Protein AF-A0A376MPX0-F1 (afdb_monomer)

Nearest PDB structures (foldseek):
  3rfz-assembly3_E-2  TM=9.752E-01  e=3.746E-15  Escherichia coli
  3rfz-assembly3_B  TM=9.804E-01  e=1.238E-14  Escherichia coli
  9bog-assembly1_D  TM=9.626E-01  e=8.338E-13  Escherichia coli
  6e14-assembly1_D  TM=9.224E-01  e=2.017E-12  Escherichia coli
  3ohn-assembly1_B  TM=8.756E-01  e=3.965E-12  Escherichia coli

Secondary structure (DSSP, 8-state):
-EEEEEEEETTTTEEEEEEEEEE--TT---HHHHT---SS------TT--------SS----TTS-EEEEEEEEEEEEETTTEEEEEEEEEEEETT-S-EEEEEEEEEEEEETTEEEEEEEEEEE-TTSSS-EEEEEEEEE---TTT---

Foldseek 3Di:
DKDWDWDDDVVQQKGWGIWIKDFDDPPDDDPVLVVPPDQDDDDDDDVPDDDPDPDDPDDPPHSNWAWGMKTWTWMWGDDPDFKIKIKIWMWIHTPPDPFIWIKIKIWMWGHDPQKIKIWIKIWTDDRPDPDIDIDTDIDIDHDCPVVPPD

Mean predicted aligned error: 12.28 Å

Solvent-accessible surface area (backbone atoms only — not comparable to full-atom values): 8836 Å² total; per-residue (Å²): 93,77,48,77,46,67,48,80,38,74,92,74,33,34,34,34,70,35,42,33,43,35,44,44,59,95,88,59,75,56,74,75,63,73,69,55,92,64,88,77,79,96,75,82,91,54,102,84,61,94,72,88,74,81,72,80,90,78,78,90,83,59,85,80,48,42,66,27,36,38,43,36,41,35,38,36,35,44,50,83,93,42,30,38,39,39,41,37,36,37,42,36,38,33,39,95,51,92,47,42,36,38,39,39,37,40,34,41,38,36,48,55,90,76,36,37,38,36,41,38,38,40,37,43,30,48,55,90,50,92,67,70,52,71,49,79,48,78,46,78,48,76,72,62,82,86,74,67,84,123

Structure (mmCIF, N/CA/C/O backbone):
data_AF-A0A376MPX0-F1
#
_entry.id   AF-A0A376MPX0-F1
#
loop_
_atom_site.group_PDB
_atom_site.id
_atom_site.type_symbol
_atom_site.label_atom_id
_atom_site.label_alt_id
_atom_site.label_comp_id
_atom_site.label_asym_id
_atom_site.label_entity_id
_atom_site.label_seq_id
_atom_site.pdbx_PDB_ins_code
_atom_site.Cartn_x
_atom_site.Cartn_y
_atom_site.Cartn_z
_atom_site.occupancy
_atom_site.B_iso_or_equiv
_atom_site.auth_seq_id
_atom_site.auth_comp_id
_atom_site.auth_asym_id
_atom_site.auth_atom_id
_atom_site.pdbx_PDB_model_num
ATOM 1 N N . MET A 1 1 ? -20.841 -1.543 5.950 1.00 80.44 1 MET A N 1
ATOM 2 C CA . MET A 1 1 ? -20.882 -1.004 4.570 1.00 80.44 1 MET A CA 1
ATOM 3 C C . MET A 1 1 ? -19.544 -1.220 3.877 1.00 80.44 1 MET A C 1
ATOM 5 O O . MET A 1 1 ? -18.509 -1.075 4.519 1.00 80.44 1 MET A O 1
ATOM 9 N N . ARG A 1 2 ? -19.542 -1.590 2.593 1.00 85.44 2 ARG A N 1
ATOM 10 C CA . ARG A 1 2 ? -18.324 -1.783 1.791 1.00 85.44 2 ARG A CA 1
ATOM 11 C C . ARG A 1 2 ? -18.517 -1.136 0.424 1.00 85.44 2 ARG A C 1
ATOM 13 O O . ARG A 1 2 ? -19.474 -1.461 -0.263 1.00 85.44 2 ARG A O 1
ATOM 20 N N . PHE A 1 3 ? -17.573 -0.293 0.043 1.00 84.88 3 PHE A N 1
ATOM 21 C CA . PHE A 1 3 ? -17.462 0.318 -1.272 1.00 84.88 3 PHE A CA 1
ATOM 22 C C . PHE A 1 3 ? -16.221 -0.237 -1.958 1.00 84.88 3 PHE A C 1
ATOM 24 O O . PHE A 1 3 ? -15.188 -0.429 -1.312 1.00 84.88 3 PHE A O 1
ATOM 31 N N . LEU A 1 4 ? -16.344 -0.530 -3.246 1.00 87.25 4 LEU A N 1
ATOM 32 C CA . LEU A 1 4 ? -15.256 -0.975 -4.105 1.00 87.25 4 LEU A CA 1
ATOM 33 C C . LEU A 1 4 ? -15.370 -0.216 -5.418 1.00 87.25 4 LEU A C 1
ATOM 35 O O . LEU A 1 4 ? -16.450 -0.153 -5.999 1.00 87.25 4 LEU A O 1
ATOM 39 N N . TYR A 1 5 ? -14.257 0.335 -5.872 1.00 83.88 5 TYR A N 1
ATOM 40 C CA . TYR A 1 5 ? -14.147 1.008 -7.152 1.00 83.88 5 TYR A CA 1
ATOM 41 C C . TYR A 1 5 ? -12.914 0.495 -7.888 1.00 83.88 5 TYR A C 1
ATOM 43 O O . TYR A 1 5 ? -11.850 0.343 -7.288 1.00 83.88 5 TYR A O 1
ATOM 51 N N . ASN A 1 6 ? -13.068 0.228 -9.179 1.00 84.75 6 ASN A N 1
ATOM 52 C CA . ASN A 1 6 ? -11.997 -0.147 -10.090 1.00 84.75 6 ASN A CA 1
ATOM 53 C C . ASN A 1 6 ? -12.225 0.623 -11.393 1.00 84.75 6 ASN A C 1
ATOM 55 O O . ASN A 1 6 ? -13.354 0.687 -11.888 1.00 84.75 6 ASN A O 1
ATOM 59 N N . LYS A 1 7 ? -11.166 1.237 -11.917 1.00 84.38 7 LYS A N 1
ATOM 60 C CA . LYS A 1 7 ? -11.195 1.962 -13.182 1.00 84.38 7 LYS A CA 1
ATOM 61 C C . LYS A 1 7 ? -9.847 1.864 -13.879 1.00 84.38 7 LYS A C 1
ATOM 63 O O . LYS A 1 7 ? -8.835 2.324 -13.357 1.00 84.38 7 LYS A O 1
ATOM 68 N N . SER A 1 8 ? -9.869 1.379 -15.111 1.00 79.56 8 SER A N 1
ATOM 69 C CA . SER A 1 8 ? -8.768 1.535 -16.053 1.00 79.56 8 SER A CA 1
ATOM 70 C C . SER A 1 8 ? -8.945 2.821 -16.872 1.00 79.56 8 SER A C 1
ATOM 72 O O . SER A 1 8 ? -10.032 3.123 -17.372 1.00 79.56 8 SER A O 1
ATOM 74 N N . LEU A 1 9 ? -7.874 3.603 -16.978 1.00 80.38 9 LEU A N 1
ATOM 75 C CA . LEU A 1 9 ? -7.743 4.808 -17.798 1.00 80.38 9 LEU A CA 1
ATOM 76 C C . LEU A 1 9 ? -6.573 4.576 -18.756 1.00 80.38 9 LEU A C 1
ATOM 78 O O . LEU A 1 9 ? -5.440 4.991 -18.519 1.00 80.38 9 LEU A O 1
ATOM 82 N N . ASN A 1 10 ? -6.858 3.853 -19.836 1.00 74.81 10 ASN A N 1
ATOM 83 C CA . ASN A 1 10 ? -5.828 3.399 -20.768 1.00 74.81 10 ASN A CA 1
ATOM 84 C C . ASN A 1 10 ? -5.149 4.563 -21.509 1.00 74.81 10 ASN A C 1
ATOM 86 O O . ASN A 1 10 ? -3.964 4.475 -21.802 1.00 74.81 10 ASN A O 1
ATOM 90 N N . GLU A 1 11 ? -5.868 5.661 -21.764 1.00 76.69 11 GLU A N 1
ATOM 91 C CA . GLU A 1 11 ? -5.336 6.834 -22.478 1.00 76.69 11 GLU A CA 1
ATOM 92 C C . GLU A 1 11 ? -4.207 7.538 -21.716 1.00 76.69 11 GLU A C 1
ATOM 94 O O . GLU A 1 11 ? -3.227 7.965 -22.319 1.00 76.69 11 GLU A O 1
ATOM 99 N N . SER A 1 12 ? -4.311 7.624 -20.387 1.00 80.56 12 SER A N 1
ATOM 100 C CA . SER A 1 12 ? -3.266 8.193 -19.532 1.00 80.56 12 SER A CA 1
ATOM 101 C C . SER A 1 12 ? -2.272 7.146 -19.027 1.00 80.56 12 SER A C 1
ATOM 103 O O . SER A 1 12 ? -1.351 7.502 -18.297 1.00 80.56 12 SER A O 1
ATOM 105 N N . GLY A 1 13 ? -2.461 5.860 -19.351 1.00 81.94 13 GLY A N 1
ATOM 106 C CA . GLY A 1 13 ? -1.684 4.745 -18.797 1.00 81.94 13 GLY A CA 1
ATOM 107 C C . GLY A 1 13 ? -1.961 4.462 -17.313 1.00 81.94 13 GLY A C 1
ATOM 108 O O . GLY A 1 13 ? -1.215 3.717 -16.679 1.00 81.94 13 GLY A O 1
ATOM 109 N N . THR A 1 14 ? -3.007 5.054 -16.728 1.00 88.06 14 THR A N 1
ATOM 110 C CA . THR A 1 14 ? -3.350 4.886 -15.309 1.00 88.06 14 THR A CA 1
ATOM 111 C C . THR A 1 14 ? -4.309 3.714 -15.128 1.00 88.06 14 THR A C 1
ATOM 113 O O . THR A 1 14 ? -5.377 3.659 -15.730 1.00 88.06 14 THR A O 1
ATOM 116 N N . ASN A 1 15 ? -3.994 2.794 -14.229 1.00 87.25 15 ASN A N 1
ATOM 117 C CA . ASN A 1 15 ? -4.867 1.702 -13.830 1.00 87.25 15 ASN A CA 1
ATOM 118 C C . ASN A 1 15 ? -5.136 1.763 -12.324 1.00 87.25 15 ASN A C 1
ATOM 120 O O . ASN A 1 15 ? -4.273 1.461 -11.499 1.00 87.25 15 ASN A O 1
ATOM 124 N N . ILE A 1 16 ? -6.355 2.150 -11.962 1.00 85.62 16 ILE A N 1
ATOM 125 C CA . ILE A 1 16 ? -6.839 2.142 -10.585 1.00 85.62 16 ILE A CA 1
ATOM 126 C C . ILE A 1 16 ? -7.500 0.783 -10.352 1.00 85.62 16 ILE A C 1
ATOM 128 O O . ILE A 1 16 ? -8.693 0.600 -10.595 1.00 85.62 16 ILE A O 1
ATOM 132 N N . GLN A 1 17 ? -6.712 -0.180 -9.880 1.00 81.06 17 GLN A N 1
ATOM 133 C CA . GLN A 1 17 ? -7.162 -1.562 -9.702 1.00 81.06 17 GLN A CA 1
ATOM 134 C C . GLN A 1 17 ? -8.196 -1.692 -8.583 1.00 81.06 17 GLN A C 1
ATOM 136 O O . GLN A 1 17 ? -9.151 -2.461 -8.697 1.00 81.06 17 GLN A O 1
ATOM 141 N N . LEU A 1 18 ? -8.005 -0.972 -7.476 1.00 83.06 18 LEU A N 1
ATOM 142 C CA . LEU A 1 18 ? -8.918 -1.063 -6.346 1.00 83.06 18 LEU A CA 1
ATOM 143 C C . LEU A 1 18 ? -8.823 0.164 -5.449 1.00 83.06 18 LEU A C 1
ATOM 145 O O . LEU A 1 18 ? -7.777 0.458 -4.879 1.00 83.06 18 LEU A O 1
ATOM 149 N N . VAL A 1 19 ? -9.958 0.822 -5.248 1.00 87.25 19 VAL A N 1
ATOM 150 C CA . VAL A 1 19 ? -10.198 1.698 -4.104 1.00 87.25 19 VAL A CA 1
ATOM 151 C C . VAL A 1 19 ? -11.315 1.064 -3.294 1.00 87.25 19 VAL A C 1
ATOM 153 O O . VAL A 1 19 ? -12.452 0.947 -3.747 1.00 87.25 19 VAL A O 1
ATOM 156 N N . GLY A 1 20 ? -10.973 0.582 -2.107 1.00 87.12 20 GLY A N 1
ATOM 157 C CA . GLY A 1 20 ? -11.882 -0.115 -1.218 1.00 87.12 20 GLY A CA 1
ATOM 158 C C . GLY A 1 20 ? -12.042 0.634 0.089 1.00 87.12 20 GLY A C 1
ATOM 159 O O . GLY A 1 20 ? -11.063 0.845 0.797 1.00 87.12 20 GLY A O 1
ATOM 160 N N . TYR A 1 21 ? -13.274 0.969 0.453 1.00 88.88 21 TYR A N 1
ATOM 161 C CA . TYR A 1 21 ? -13.583 1.502 1.776 1.00 88.88 21 TYR A CA 1
ATOM 162 C C . TYR A 1 21 ? -14.597 0.602 2.468 1.00 88.88 21 TYR A C 1
ATOM 164 O O . TYR A 1 21 ? -15.707 0.393 1.980 1.00 88.88 21 TYR A O 1
ATOM 172 N N . ARG A 1 22 ? -14.224 0.037 3.611 1.00 87.50 22 ARG A N 1
ATOM 173 C CA . ARG A 1 22 ? -15.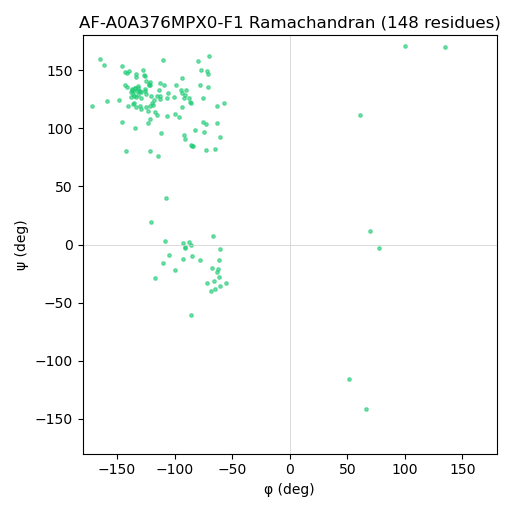123 -0.732 4.469 1.00 87.50 22 ARG A CA 1
ATOM 174 C C . ARG A 1 22 ? -15.306 0.014 5.775 1.00 87.50 22 ARG A C 1
ATOM 176 O O . ARG A 1 22 ? -14.325 0.394 6.399 1.00 87.50 22 ARG A O 1
ATOM 183 N N . TYR A 1 23 ? -16.549 0.137 6.206 1.00 86.75 23 TYR A N 1
ATOM 184 C CA . TYR A 1 23 ? -16.917 0.653 7.514 1.00 86.75 23 TYR A CA 1
ATOM 185 C C . TYR A 1 23 ? -17.810 -0.356 8.232 1.00 86.75 23 TYR A C 1
ATOM 187 O O . TYR A 1 23 ? -18.781 -0.855 7.649 1.00 86.75 23 TYR A O 1
ATOM 195 N N . SER A 1 24 ? -17.491 -0.634 9.487 1.00 82.56 24 SER A N 1
ATOM 196 C CA . SER A 1 24 ? -18.203 -1.550 10.370 1.00 82.56 24 SER A CA 1
ATOM 197 C C . SER A 1 24 ? -18.583 -0.816 11.656 1.00 82.56 24 SER A C 1
ATOM 199 O O . SER A 1 24 ? -17.780 -0.084 12.239 1.00 82.56 24 SER A O 1
ATOM 201 N N . THR A 1 25 ? -19.831 -0.989 12.089 1.00 81.62 25 THR A N 1
ATOM 202 C CA . THR A 1 25 ? -20.328 -0.427 13.350 1.00 81.62 25 THR A CA 1
ATOM 203 C C . THR A 1 25 ? -19.693 -1.140 14.544 1.00 81.62 25 THR A C 1
ATOM 205 O O . THR A 1 25 ? -19.163 -2.241 14.409 1.00 81.62 25 THR A O 1
ATOM 208 N N . SER A 1 26 ? -19.754 -0.528 15.727 1.00 71.62 26 SER A N 1
ATOM 209 C CA . SER A 1 26 ? -19.169 -1.083 16.957 1.00 71.62 26 SER A CA 1
ATOM 210 C C . SER A 1 26 ? -19.786 -2.415 17.401 1.00 71.62 26 SER A C 1
ATOM 212 O O . SER A 1 26 ? -19.133 -3.160 18.118 1.00 71.62 26 SER A O 1
ATOM 214 N N . GLY A 1 27 ? -21.002 -2.747 16.958 1.00 67.38 27 GLY A N 1
ATOM 215 C CA . GLY A 1 27 ? -21.652 -4.038 17.225 1.00 67.38 27 GLY A CA 1
ATOM 216 C C . GLY A 1 27 ? -21.426 -5.108 16.151 1.00 67.38 27 GLY A C 1
ATOM 217 O O . GLY A 1 27 ? -21.994 -6.191 16.248 1.00 67.38 27 GLY A O 1
ATOM 218 N N . TYR A 1 28 ? -20.654 -4.814 15.100 1.00 66.44 28 TYR A N 1
ATOM 219 C CA . TYR A 1 28 ? -20.384 -5.766 14.025 1.00 66.44 28 TYR A CA 1
ATOM 220 C C . TYR A 1 28 ? -19.182 -6.649 14.383 1.00 66.44 28 TYR A C 1
ATOM 222 O O . TYR A 1 28 ? -18.074 -6.143 14.583 1.00 66.44 28 TYR A O 1
ATOM 230 N N . PHE A 1 29 ? -19.403 -7.963 14.396 1.00 64.44 29 PHE A N 1
ATOM 231 C CA . PHE A 1 29 ? -18.390 -8.994 14.621 1.00 64.44 29 PHE A CA 1
ATOM 232 C C . PHE A 1 29 ? -18.407 -9.984 13.458 1.00 64.44 29 PHE A C 1
ATOM 234 O O . PHE A 1 29 ? -19.470 -10.320 12.933 1.00 64.44 29 PHE A O 1
ATOM 241 N N . ASN A 1 30 ? -17.236 -10.447 13.027 1.00 62.09 30 ASN A N 1
ATOM 242 C CA . ASN A 1 30 ? -17.176 -11.574 12.102 1.00 62.09 30 ASN A CA 1
ATOM 243 C C . ASN A 1 30 ? -17.368 -12.885 12.875 1.00 62.09 30 ASN A C 1
ATOM 245 O O . ASN A 1 30 ? -17.070 -12.959 14.062 1.00 62.09 30 ASN A O 1
ATOM 249 N N . PHE A 1 31 ? -17.780 -13.952 12.188 1.00 58.59 31 PHE A N 1
ATOM 250 C CA . PHE A 1 31 ? -17.940 -15.280 12.801 1.00 58.59 31 PHE A CA 1
ATOM 251 C C . PHE A 1 31 ? -16.658 -15.787 13.498 1.00 58.59 31 PHE A C 1
ATOM 253 O O . PHE A 1 31 ? -16.708 -16.434 14.546 1.00 58.59 31 PHE A O 1
ATOM 260 N N . ALA A 1 32 ? -15.491 -15.428 12.950 1.00 58.00 32 ALA A N 1
ATOM 261 C CA . ALA A 1 32 ? -14.202 -15.711 13.576 1.00 58.00 32 ALA A CA 1
ATOM 262 C C . ALA A 1 32 ? -14.072 -15.057 14.964 1.00 58.00 32 ALA A C 1
ATOM 264 O O . ALA A 1 32 ? -13.526 -15.680 15.864 1.00 58.00 32 ALA A O 1
ATOM 265 N N . ASP A 1 33 ? -14.635 -13.862 15.169 1.00 56.25 33 ASP A N 1
ATOM 266 C CA . ASP A 1 33 ? -14.601 -13.151 16.452 1.00 56.25 33 ASP A CA 1
ATOM 267 C C . ASP A 1 33 ? -15.513 -13.836 17.493 1.00 56.25 33 ASP A C 1
ATOM 269 O O . ASP A 1 33 ? -15.174 -13.899 18.671 1.00 56.25 33 ASP A O 1
ATOM 273 N N . THR A 1 34 ? -16.635 -14.432 17.066 1.00 52.84 34 THR A N 1
ATOM 274 C CA . THR A 1 34 ? -17.564 -15.170 17.949 1.00 52.84 34 THR A CA 1
ATOM 275 C C . THR A 1 34 ? -17.095 -16.575 18.331 1.00 52.84 34 THR A C 1
ATOM 277 O O . THR A 1 34 ? -17.657 -17.170 19.244 1.00 52.84 34 THR A O 1
ATOM 280 N N . THR A 1 35 ? -16.073 -17.115 17.658 1.00 50.34 35 THR A N 1
ATOM 281 C CA . THR A 1 35 ? -15.518 -18.447 17.979 1.00 50.34 35 THR A CA 1
ATOM 282 C C . THR A 1 35 ? -14.471 -18.377 19.102 1.00 50.34 35 THR A C 1
ATOM 284 O O . THR A 1 35 ? -14.064 -19.398 19.652 1.00 50.34 35 THR A O 1
ATOM 287 N N . TYR A 1 36 ? -14.041 -17.173 19.490 1.00 50.09 36 TYR A N 1
ATOM 288 C CA . TYR A 1 36 ? -13.129 -16.991 20.612 1.00 50.09 36 TYR A CA 1
ATOM 289 C C . TYR A 1 36 ? -13.901 -16.995 21.938 1.00 50.09 36 TYR A C 1
ATOM 291 O O . TYR A 1 36 ? -14.431 -15.980 22.382 1.00 50.09 36 TYR A O 1
ATOM 299 N N . SER A 1 37 ? -13.904 -18.138 22.621 1.00 44.09 37 SER A N 1
ATOM 300 C CA . SER A 1 37 ? -14.581 -18.352 23.912 1.00 44.09 37 SER A CA 1
ATOM 301 C C . SER A 1 37 ? -14.004 -17.567 25.106 1.00 44.09 37 SER A C 1
ATOM 303 O O . SER A 1 37 ? -14.396 -17.817 26.243 1.00 44.09 37 SER A O 1
ATOM 305 N N . ARG A 1 38 ? -13.053 -16.644 24.905 1.00 47.53 38 ARG A N 1
ATOM 306 C CA . ARG A 1 38 ? -12.433 -15.860 25.986 1.00 47.53 38 ARG A CA 1
ATOM 307 C C . ARG A 1 38 ? -12.355 -14.381 25.608 1.00 47.53 38 ARG A C 1
ATOM 309 O O . ARG A 1 38 ? -11.443 -13.945 24.910 1.00 47.53 38 ARG A O 1
ATOM 316 N N . MET A 1 39 ? -13.298 -13.600 26.136 1.00 45.78 39 MET A N 1
ATOM 317 C CA . MET A 1 39 ? -13.187 -12.146 26.275 1.00 45.78 39 MET A CA 1
ATOM 318 C C . MET A 1 39 ? -12.052 -11.835 27.263 1.00 45.78 39 MET A C 1
ATOM 320 O O . MET A 1 39 ? -12.319 -11.618 28.432 1.00 45.78 39 MET A O 1
ATOM 324 N N . ASN A 1 40 ? -10.796 -11.830 26.808 1.00 44.47 40 ASN A N 1
ATOM 325 C CA . ASN A 1 40 ? -9.623 -11.379 27.571 1.00 44.47 40 ASN A CA 1
ATOM 326 C C . ASN A 1 40 ? -9.335 -12.178 28.873 1.00 44.47 40 ASN A C 1
ATOM 328 O O . ASN A 1 40 ? -10.053 -12.084 29.863 1.00 44.47 40 ASN A O 1
ATOM 332 N N . GLY A 1 41 ? -8.243 -12.947 28.926 1.00 40.59 41 GLY A N 1
ATOM 333 C CA . GLY A 1 41 ? -7.890 -13.644 30.168 1.00 40.59 41 GLY A CA 1
ATOM 334 C C . GLY A 1 41 ? -6.528 -14.325 30.165 1.00 40.59 41 GLY A C 1
ATOM 335 O O . GLY A 1 41 ? -6.296 -15.259 29.400 1.00 40.59 41 GLY A O 1
ATOM 336 N N . TYR A 1 42 ? -5.661 -13.887 31.081 1.00 46.75 42 TYR A N 1
ATOM 337 C CA . TYR A 1 42 ? -4.465 -14.605 31.517 1.00 46.75 42 TYR A CA 1
ATOM 338 C C . TYR A 1 42 ? -4.858 -15.568 32.635 1.00 46.75 42 TYR A C 1
ATOM 340 O O . TYR A 1 42 ? -4.772 -15.191 33.791 1.00 46.75 42 TYR A O 1
ATOM 348 N N . ASN A 1 43 ? -5.317 -16.777 32.324 1.00 39.69 43 ASN A N 1
ATOM 349 C CA . ASN A 1 43 ? -5.354 -17.853 33.316 1.00 39.69 43 ASN A CA 1
ATOM 350 C C . ASN A 1 43 ? -5.071 -19.175 32.604 1.00 39.69 43 ASN A C 1
ATOM 352 O O . ASN A 1 43 ? -5.896 -19.696 31.842 1.00 39.69 43 ASN A O 1
ATOM 356 N N . ILE A 1 44 ? -3.859 -19.669 32.829 1.00 40.41 44 ILE A N 1
ATOM 357 C CA . ILE A 1 44 ? -3.505 -21.070 32.662 1.00 40.41 44 ILE A CA 1
ATOM 358 C C . ILE A 1 44 ? -3.631 -21.635 34.077 1.00 40.41 44 ILE A C 1
ATOM 360 O O . ILE A 1 44 ? -2.867 -21.243 34.955 1.00 40.41 44 ILE A O 1
ATOM 364 N N . GLU A 1 45 ? -4.636 -22.470 34.329 1.00 40.47 45 GLU A N 1
ATOM 365 C CA . GLU A 1 45 ? -4.689 -23.237 35.574 1.00 40.47 45 GLU A CA 1
ATOM 366 C C . GLU A 1 45 ? -3.624 -24.334 35.494 1.00 40.47 45 GLU A C 1
ATOM 368 O O . GLU A 1 45 ? -3.778 -25.324 34.782 1.00 40.47 45 GLU A O 1
ATOM 373 N N . THR A 1 46 ? -2.513 -24.131 36.194 1.00 47.69 46 THR A N 1
ATOM 374 C CA . THR A 1 46 ? -1.581 -25.195 36.578 1.00 47.69 46 THR A CA 1
ATOM 375 C C . THR A 1 46 ? -1.944 -25.686 37.979 1.00 47.69 46 THR A C 1
ATOM 377 O O . THR A 1 46 ? -2.321 -24.881 38.829 1.00 47.69 46 THR A O 1
ATOM 380 N N . GLN A 1 47 ? -1.808 -26.993 38.234 1.00 46.91 47 GLN A N 1
ATOM 381 C CA . GLN A 1 47 ? -2.173 -27.653 39.502 1.00 46.91 47 GLN A CA 1
ATOM 382 C C . GLN A 1 47 ? -1.411 -27.151 40.753 1.00 46.91 47 GLN A C 1
ATOM 384 O O . GLN A 1 47 ? -1.774 -27.543 41.856 1.00 46.91 47 GLN A O 1
ATOM 389 N N . ASP A 1 48 ? -0.440 -26.238 40.608 1.00 48.38 48 ASP A N 1
ATOM 390 C CA . ASP A 1 48 ? 0.494 -25.824 41.671 1.00 48.38 48 ASP A CA 1
ATOM 391 C C . ASP A 1 48 ? 0.465 -24.316 42.028 1.00 48.38 48 ASP A C 1
ATOM 393 O O . ASP A 1 48 ? 1.390 -23.794 42.649 1.00 48.38 48 ASP A O 1
ATOM 397 N N . GLY A 1 49 ? -0.602 -23.588 41.676 1.00 47.66 49 GLY A N 1
ATOM 398 C CA . GLY A 1 49 ? -0.799 -22.185 42.084 1.00 47.66 49 GLY A CA 1
ATOM 399 C C . GLY A 1 49 ? -0.446 -21.128 41.026 1.00 47.66 49 GLY A C 1
ATOM 400 O O . GLY A 1 49 ? 0.064 -21.424 39.946 1.00 47.66 49 GLY A O 1
ATOM 401 N N . VAL A 1 50 ? -0.797 -19.867 41.319 1.00 42.59 50 VAL A N 1
ATOM 402 C CA . VAL A 1 50 ? -0.773 -18.738 40.367 1.00 42.59 50 VAL A CA 1
ATOM 403 C C . VAL A 1 50 ? 0.664 -18.278 40.096 1.00 42.59 50 VAL A C 1
ATOM 405 O O . VAL A 1 50 ? 1.218 -17.465 40.834 1.00 42.59 50 VAL A O 1
ATOM 408 N N . ILE A 1 51 ? 1.271 -18.753 39.009 1.00 50.59 51 ILE A N 1
ATOM 409 C CA . ILE A 1 51 ? 2.553 -18.235 38.514 1.00 50.59 51 ILE A CA 1
ATOM 410 C C . ILE A 1 51 ? 2.269 -17.151 37.466 1.00 50.59 51 ILE A C 1
ATOM 412 O O . ILE A 1 51 ? 1.682 -17.424 36.418 1.00 50.59 51 ILE A O 1
ATOM 416 N N . GLN A 1 52 ? 2.708 -15.910 37.716 1.00 43.25 52 GLN A N 1
ATOM 417 C CA . GLN A 1 52 ? 2.672 -14.838 36.712 1.00 43.25 52 GLN A CA 1
ATOM 418 C C . GLN A 1 52 ? 3.744 -15.066 35.641 1.00 43.25 52 GLN A C 1
ATOM 420 O O . GLN A 1 52 ? 4.824 -14.474 35.659 1.00 43.25 52 GLN A O 1
ATOM 425 N N . VAL A 1 53 ? 3.441 -15.919 34.670 1.00 47.25 53 VAL A N 1
ATOM 426 C CA . VAL A 1 53 ? 4.221 -16.006 33.437 1.00 47.25 53 VAL A CA 1
ATOM 427 C C . VAL A 1 53 ? 3.852 -14.787 32.593 1.00 47.25 53 VAL A C 1
ATOM 429 O O . VAL A 1 53 ? 2.763 -14.750 32.036 1.00 47.25 53 VAL A O 1
ATOM 432 N N . LYS A 1 54 ? 4.726 -13.773 32.499 1.00 43.78 54 LYS A N 1
ATOM 433 C CA . LYS A 1 54 ? 4.632 -12.738 31.44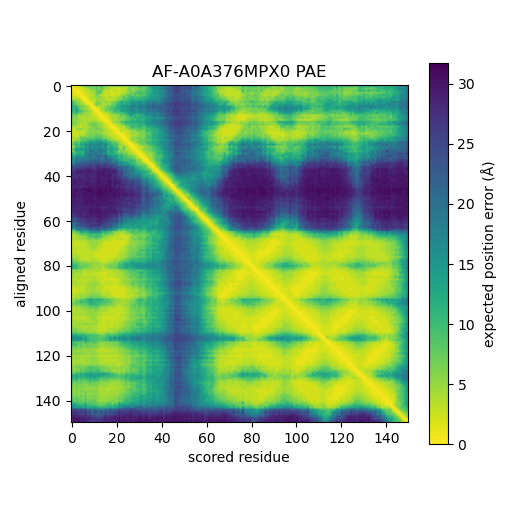9 1.00 43.78 54 LYS A CA 1
ATOM 434 C C . LYS A 1 54 ? 4.827 -13.453 30.106 1.00 43.78 54 LYS A C 1
ATOM 436 O O . LYS A 1 54 ? 5.967 -13.822 29.806 1.00 43.78 54 LYS A O 1
ATOM 441 N N . PRO A 1 55 ? 3.781 -13.687 29.295 1.00 42.53 55 PRO A N 1
ATOM 442 C CA . PRO A 1 55 ? 3.993 -14.313 28.006 1.00 42.53 55 PRO A CA 1
ATOM 443 C C . PRO A 1 55 ? 4.699 -13.297 27.104 1.00 42.53 55 PRO A C 1
ATOM 445 O O . PRO A 1 55 ? 4.359 -12.111 27.087 1.00 42.53 55 PRO A O 1
ATOM 448 N N . LYS A 1 56 ? 5.724 -13.747 26.376 1.00 39.12 56 LYS A N 1
ATOM 449 C CA . LYS A 1 56 ? 6.332 -12.954 25.305 1.00 39.12 56 LYS A CA 1
ATOM 450 C C . LYS A 1 56 ? 5.230 -12.603 24.301 1.00 39.12 56 LYS A C 1
ATOM 452 O O . LYS A 1 56 ? 4.564 -13.484 23.772 1.00 39.12 56 LYS A O 1
ATOM 457 N N . PHE A 1 57 ? 5.034 -11.305 24.100 1.00 40.62 57 PHE A N 1
ATOM 458 C CA . PHE A 1 57 ? 4.037 -10.701 23.224 1.00 40.62 57 PHE A CA 1
ATOM 459 C C . PHE A 1 57 ? 4.238 -11.134 21.766 1.00 40.62 57 PHE A C 1
ATOM 461 O O . PHE A 1 57 ? 4.998 -10.489 21.047 1.00 40.62 57 PHE A O 1
ATOM 468 N N . THR A 1 58 ? 3.581 -12.203 21.318 1.00 39.94 58 THR A N 1
ATOM 469 C CA . THR A 1 58 ? 3.564 -12.545 19.885 1.00 39.94 58 THR A CA 1
ATOM 470 C C . THR A 1 58 ? 2.179 -12.509 19.258 1.00 39.94 58 THR A C 1
ATOM 472 O O . THR A 1 58 ? 2.103 -12.100 18.111 1.00 39.94 58 THR A O 1
ATOM 475 N N . ASP A 1 59 ? 1.083 -12.756 19.987 1.00 38.41 59 ASP A N 1
ATOM 476 C CA . ASP A 1 59 ? -0.258 -12.773 19.375 1.00 38.41 59 ASP A CA 1
ATOM 477 C C . ASP A 1 59 ? -1.336 -12.173 20.293 1.00 38.41 59 ASP A C 1
ATOM 479 O O . ASP A 1 59 ? -2.078 -12.872 20.982 1.00 38.41 59 ASP A O 1
ATOM 483 N N . TYR A 1 60 ? -1.426 -10.839 20.334 1.00 43.94 60 TYR A N 1
ATOM 484 C CA . TYR A 1 60 ? -2.488 -10.139 21.064 1.00 43.94 60 TYR A CA 1
ATOM 485 C C . TYR A 1 60 ? -3.747 -10.022 20.189 1.00 43.94 60 TYR A C 1
ATOM 487 O O . TYR A 1 60 ? -3.962 -9.013 19.520 1.00 43.94 60 TYR A O 1
ATOM 495 N N . TYR A 1 61 ? -4.591 -11.056 20.181 1.00 45.56 61 TYR A N 1
ATOM 496 C CA . TYR A 1 61 ? -5.918 -11.002 19.558 1.00 45.56 61 TYR A CA 1
ATOM 497 C C . TYR A 1 61 ? -6.947 -10.581 20.619 1.00 45.56 61 TYR A C 1
ATOM 499 O O . TYR A 1 61 ? -7.425 -11.401 21.400 1.00 45.56 61 TYR A O 1
ATOM 507 N N . ASN A 1 62 ? -7.244 -9.281 20.710 1.00 48.94 62 ASN A N 1
ATOM 508 C CA . ASN A 1 62 ? -8.213 -8.756 21.675 1.00 48.94 62 ASN A CA 1
ATOM 509 C C . ASN A 1 62 ? -9.516 -8.352 20.972 1.00 48.94 62 ASN A C 1
ATOM 511 O O . ASN A 1 62 ? -9.569 -7.361 20.244 1.00 48.94 62 ASN A O 1
ATOM 515 N N . LEU A 1 63 ? -10.578 -9.116 21.2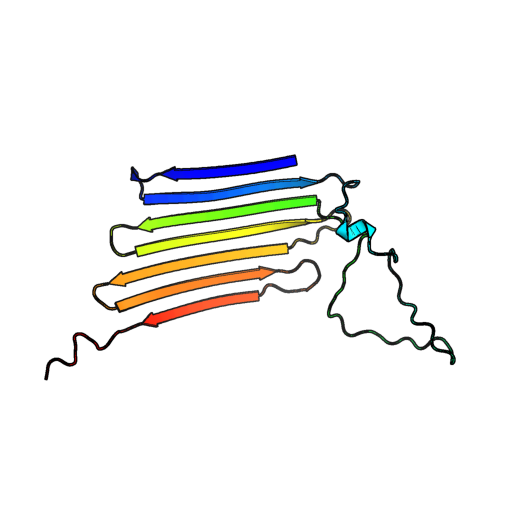38 1.00 51.94 63 LEU A N 1
ATOM 516 C CA . LEU A 1 63 ? -11.948 -8.892 20.755 1.00 51.94 63 LEU A CA 1
ATOM 517 C C . LEU A 1 63 ? -12.550 -7.556 21.222 1.00 51.94 63 LEU A C 1
ATOM 519 O O . LEU A 1 63 ? -13.568 -7.132 20.683 1.00 51.94 63 LEU A O 1
ATOM 523 N N . ALA A 1 64 ? -11.935 -6.883 22.204 1.00 50.53 64 ALA A N 1
ATOM 524 C CA . ALA A 1 64 ? -12.365 -5.566 22.669 1.00 50.53 64 ALA A CA 1
ATOM 525 C C . ALA A 1 64 ? -12.165 -4.455 21.623 1.00 50.53 64 ALA A C 1
ATOM 527 O O . ALA A 1 64 ? -12.817 -3.417 21.708 1.00 50.53 64 ALA A O 1
ATOM 528 N N . TYR A 1 65 ? -11.288 -4.662 20.634 1.00 58.47 65 TYR A N 1
ATOM 529 C CA . TYR A 1 65 ? -10.986 -3.672 19.600 1.00 58.47 65 TYR A CA 1
ATOM 530 C C . TYR A 1 65 ? -11.447 -4.187 18.240 1.00 58.47 65 TYR A C 1
ATOM 532 O O . TYR A 1 65 ? -10.653 -4.645 17.416 1.00 58.47 65 TYR A O 1
ATOM 540 N N . ASN A 1 66 ? -12.752 -4.138 17.985 1.00 71.44 66 ASN A N 1
ATOM 541 C CA . ASN A 1 66 ? -13.271 -4.518 16.681 1.00 71.44 66 ASN A CA 1
ATOM 542 C C . ASN A 1 66 ? -12.900 -3.485 15.604 1.00 71.44 66 ASN A C 1
ATOM 544 O O . ASN A 1 66 ? -12.782 -2.278 15.833 1.00 71.44 66 ASN A O 1
ATOM 548 N N . LYS A 1 67 ? -12.691 -3.992 14.388 1.00 82.62 67 LYS A N 1
ATOM 549 C CA . LYS A 1 67 ? -12.281 -3.212 13.216 1.00 82.62 67 LYS A CA 1
ATOM 550 C C . LYS A 1 67 ? -13.366 -2.195 12.854 1.00 82.62 67 LYS A C 1
ATOM 552 O O . LYS A 1 67 ? -14.475 -2.585 12.504 1.00 82.62 67 LYS A O 1
ATOM 557 N N . ARG A 1 68 ? -13.031 -0.902 12.881 1.00 87.62 68 ARG A N 1
ATOM 558 C CA . ARG A 1 68 ? -13.951 0.208 12.579 1.00 87.62 68 ARG A CA 1
ATOM 559 C C . ARG A 1 68 ? -14.018 0.508 11.091 1.00 87.62 68 ARG A C 1
ATOM 561 O O . ARG A 1 68 ? -15.076 0.426 10.477 1.00 87.62 68 ARG A O 1
ATOM 568 N N . GLY A 1 69 ? -12.887 0.865 10.499 1.00 89.00 69 GLY A N 1
ATOM 569 C CA . GLY A 1 69 ? -12.816 1.290 9.107 1.00 89.00 69 GLY A CA 1
ATOM 570 C C . GLY A 1 69 ? -11.543 0.798 8.444 1.00 89.00 69 GLY A C 1
ATOM 571 O O . GLY A 1 69 ? -10.484 0.869 9.060 1.00 89.00 69 GLY A O 1
ATOM 572 N N . LYS A 1 70 ? -11.647 0.316 7.204 1.00 91.88 70 LYS A N 1
ATOM 573 C CA . LYS A 1 70 ? -10.514 -0.081 6.364 1.00 91.88 70 LYS A CA 1
ATOM 574 C C . LYS A 1 70 ? -10.563 0.660 5.039 1.00 91.88 70 LYS A C 1
ATOM 576 O O . LYS A 1 70 ? -11.502 0.452 4.270 1.00 91.88 70 LYS A O 1
ATOM 581 N N . LEU A 1 71 ? -9.540 1.452 4.756 1.00 93.38 71 LEU A N 1
ATOM 582 C CA . LEU A 1 71 ? -9.264 1.981 3.426 1.00 93.38 71 LEU A CA 1
ATOM 583 C C . LEU A 1 71 ? -8.187 1.117 2.764 1.00 93.38 71 LEU A C 1
ATOM 585 O O . LEU A 1 71 ? -7.222 0.732 3.418 1.00 93.38 71 LEU A O 1
ATOM 589 N N . GLN A 1 72 ? -8.365 0.795 1.489 1.00 93.81 72 GLN A N 1
ATOM 590 C CA . GLN A 1 72 ? -7.393 0.109 0.641 1.00 93.81 72 GLN A CA 1
ATOM 591 C C . GLN A 1 72 ? -7.324 0.832 -0.695 1.00 93.81 72 GLN A C 1
ATOM 593 O O . GLN A 1 72 ? -8.362 1.170 -1.264 1.00 93.81 72 GLN A O 1
ATOM 598 N N . LEU A 1 73 ? -6.114 1.057 -1.184 1.00 93.44 73 LEU A N 1
ATOM 599 C CA . LEU A 1 73 ? -5.862 1.708 -2.456 1.00 93.44 73 LEU A CA 1
ATOM 600 C C . LEU A 1 73 ? -4.759 0.954 -3.190 1.00 93.44 73 LEU A C 1
ATOM 602 O O . LEU A 1 73 ? -3.730 0.628 -2.601 1.00 93.44 73 LEU A O 1
ATOM 606 N N . THR A 1 74 ? -4.972 0.701 -4.474 1.00 94.62 74 THR A N 1
ATOM 607 C CA . THR A 1 74 ? -3.967 0.155 -5.385 1.00 94.62 74 THR A CA 1
ATOM 608 C C . THR A 1 74 ? -4.092 0.854 -6.728 1.00 94.62 74 THR A C 1
ATOM 610 O O . THR A 1 74 ? -5.142 0.809 -7.375 1.00 94.62 74 THR A O 1
ATOM 613 N N . VAL A 1 75 ? -3.014 1.519 -7.127 1.00 93.62 75 VAL A N 1
ATOM 614 C CA . VAL A 1 75 ? -2.900 2.280 -8.366 1.00 93.62 75 VAL A CA 1
ATOM 615 C C . VAL A 1 75 ? -1.608 1.876 -9.054 1.00 93.62 75 VAL A C 1
ATOM 617 O O . VAL A 1 75 ? -0.549 1.797 -8.437 1.00 93.62 75 VAL A O 1
ATOM 620 N N . THR A 1 76 ? -1.694 1.644 -10.350 1.00 94.62 76 THR A N 1
ATOM 621 C CA . THR A 1 76 ? -0.545 1.428 -11.219 1.00 94.62 76 THR A CA 1
ATOM 622 C C . THR A 1 76 ? -0.589 2.478 -12.314 1.00 94.62 76 THR A C 1
ATOM 624 O O . THR A 1 76 ? -1.651 2.781 -12.842 1.00 94.62 76 THR A O 1
ATOM 627 N N . GLN A 1 77 ? 0.549 3.060 -12.645 1.00 93.81 77 GLN A N 1
ATOM 628 C CA . GLN A 1 77 ? 0.684 4.093 -13.654 1.00 93.81 77 GLN A CA 1
ATOM 629 C C . GLN A 1 77 ? 1.804 3.687 -14.599 1.00 93.81 77 GLN A C 1
ATOM 631 O O . GLN A 1 77 ? 2.965 3.602 -14.201 1.00 93.81 77 GLN A O 1
ATOM 636 N N . GLN A 1 78 ? 1.462 3.471 -15.859 1.00 93.31 78 GLN A N 1
ATOM 637 C CA . GLN A 1 78 ? 2.440 3.327 -16.918 1.00 93.31 78 GLN A CA 1
ATOM 638 C C . GLN A 1 78 ? 3.010 4.710 -17.256 1.00 93.31 78 GLN A C 1
ATOM 640 O O . GLN A 1 78 ? 2.268 5.661 -17.500 1.00 93.31 78 GLN A O 1
ATOM 645 N N . LEU A 1 79 ? 4.333 4.837 -17.222 1.00 91.50 79 LEU A N 1
ATOM 646 C CA . LEU A 1 79 ? 5.071 6.060 -17.517 1.00 91.50 79 LEU A CA 1
ATOM 647 C C . LEU A 1 79 ? 5.850 5.838 -18.817 1.00 91.50 79 LEU A C 1
ATOM 649 O O . LEU A 1 79 ? 6.930 5.247 -18.832 1.00 91.50 79 LEU A O 1
ATOM 653 N N . GLY A 1 80 ? 5.267 6.279 -19.932 1.00 89.00 80 GLY A N 1
ATOM 654 C CA . GLY A 1 80 ? 5.823 6.023 -21.259 1.00 89.00 80 GLY A CA 1
ATOM 655 C C . GLY A 1 80 ? 5.786 4.536 -21.622 1.00 89.00 80 GLY A C 1
ATOM 656 O O . GLY A 1 80 ? 4.811 3.843 -21.344 1.00 89.00 80 GLY A O 1
ATOM 657 N N . ARG A 1 81 ? 6.837 4.042 -22.284 1.00 88.44 81 ARG A N 1
ATOM 658 C CA . ARG A 1 81 ? 6.926 2.635 -22.726 1.00 88.44 81 ARG A CA 1
ATOM 659 C C . ARG A 1 81 ? 7.764 1.751 -21.807 1.00 88.44 81 ARG A C 1
ATOM 661 O O . ARG A 1 81 ? 7.597 0.540 -21.831 1.00 88.44 81 ARG A O 1
ATOM 668 N N . THR A 1 82 ? 8.655 2.354 -21.029 1.00 92.25 82 THR A N 1
ATOM 669 C CA . THR A 1 82 ? 9.741 1.659 -20.328 1.00 92.25 82 THR A CA 1
ATOM 670 C C . THR A 1 82 ? 9.549 1.610 -18.822 1.00 92.25 82 THR A C 1
ATOM 672 O O . THR A 1 82 ? 10.214 0.823 -18.164 1.00 92.25 82 THR A O 1
ATOM 675 N N . SER A 1 83 ? 8.655 2.424 -18.255 1.00 94.25 83 SER A N 1
ATOM 676 C CA . SER A 1 83 ? 8.527 2.555 -16.806 1.00 94.25 83 SER A CA 1
ATOM 677 C C . SER A 1 83 ? 7.103 2.316 -16.326 1.00 94.25 83 SER A C 1
ATOM 679 O O . SER A 1 83 ? 6.124 2.686 -16.971 1.00 9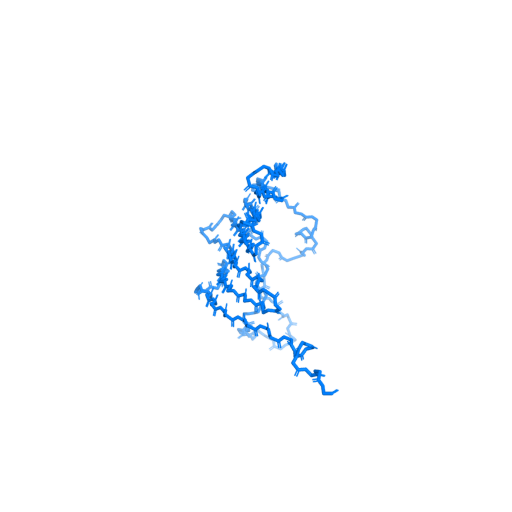4.25 83 SER A O 1
ATOM 681 N N . THR A 1 84 ? 6.990 1.723 -15.144 1.00 95.38 84 THR A N 1
ATOM 682 C CA . THR A 1 84 ? 5.732 1.484 -14.445 1.00 95.38 84 THR A CA 1
ATOM 683 C C . THR A 1 84 ? 5.897 1.858 -12.981 1.00 95.38 84 THR A C 1
ATOM 685 O O . THR A 1 84 ? 6.739 1.309 -12.273 1.00 95.38 84 THR A O 1
ATOM 688 N N . LEU A 1 85 ? 5.074 2.789 -12.516 1.00 95.62 85 LEU A N 1
ATOM 689 C CA . LEU A 1 85 ? 4.944 3.144 -11.111 1.00 95.62 85 LEU A CA 1
ATOM 690 C C . LEU A 1 85 ? 3.782 2.350 -10.509 1.00 95.62 85 LEU A C 1
ATOM 692 O O . LEU A 1 85 ? 2.690 2.322 -11.071 1.00 95.62 85 LEU A O 1
ATOM 696 N N . TYR A 1 86 ? 3.979 1.742 -9.348 1.00 95.56 86 TYR A N 1
ATOM 697 C CA . TYR A 1 86 ? 2.912 1.145 -8.557 1.00 95.56 86 TYR A CA 1
ATOM 698 C C . TYR A 1 86 ? 2.859 1.790 -7.178 1.00 95.56 86 TYR A C 1
ATOM 700 O O . TYR A 1 86 ? 3.876 2.089 -6.554 1.00 95.56 86 TYR A O 1
ATOM 708 N N . LEU A 1 87 ? 1.643 2.011 -6.703 1.00 96.31 87 LEU A N 1
ATOM 709 C CA . LEU A 1 87 ? 1.336 2.577 -5.404 1.00 96.31 87 LEU A CA 1
ATOM 710 C C . LEU A 1 87 ? 0.246 1.716 -4.781 1.00 96.31 87 LEU A C 1
ATOM 712 O O . LEU A 1 87 ? -0.804 1.482 -5.380 1.00 96.31 87 LEU A O 1
ATOM 716 N N . SER A 1 88 ? 0.473 1.248 -3.565 1.00 96.31 88 SER A N 1
ATOM 717 C CA . SER A 1 88 ? -0.529 0.535 -2.793 1.00 96.31 88 SER A CA 1
ATOM 718 C C . SER A 1 88 ? -0.488 0.958 -1.336 1.00 96.31 88 SER A C 1
ATOM 720 O O . SER A 1 88 ? 0.552 1.333 -0.799 1.00 96.31 88 SER A O 1
ATOM 722 N N . GLY A 1 89 ? -1.634 0.923 -0.678 1.00 96.38 89 GLY A N 1
ATOM 723 C CA . GLY A 1 89 ? -1.691 1.224 0.735 1.00 96.38 89 GLY A CA 1
ATOM 724 C C . GLY A 1 89 ? -2.985 0.780 1.379 1.00 96.38 89 GLY A C 1
ATOM 725 O O . GLY A 1 89 ? -4.009 0.577 0.723 1.00 96.38 89 GLY A O 1
ATOM 726 N N . SER A 1 90 ? -2.934 0.630 2.693 1.00 95.88 90 SER A N 1
ATOM 727 C CA . SER A 1 90 ? -4.106 0.403 3.510 1.00 95.88 90 SER A CA 1
ATOM 728 C C . SER A 1 90 ? -4.002 1.120 4.845 1.00 95.88 90 SER A C 1
ATOM 730 O O . SER A 1 90 ? -2.918 1.311 5.392 1.00 95.88 90 SER A O 1
ATOM 732 N N . HIS A 1 91 ? -5.160 1.523 5.353 1.00 95.44 91 HIS A N 1
ATOM 733 C CA . HIS A 1 91 ? -5.288 2.170 6.647 1.00 95.44 91 HIS A CA 1
ATOM 734 C C . HIS A 1 91 ? -6.482 1.565 7.379 1.00 95.44 91 HIS A C 1
ATOM 736 O O . HIS A 1 91 ? -7.608 1.575 6.869 1.00 95.44 91 HIS A O 1
ATOM 742 N N . GLN A 1 92 ? -6.223 1.000 8.552 1.00 93.56 92 GLN A N 1
ATOM 743 C CA . GLN A 1 92 ? -7.193 0.289 9.368 1.00 93.56 92 GLN A CA 1
ATOM 744 C C . GLN A 1 92 ? -7.320 0.968 10.728 1.00 93.56 92 GLN A C 1
ATOM 746 O O . GLN A 1 92 ? -6.343 1.154 11.444 1.00 93.56 92 GLN A O 1
ATOM 751 N N . THR A 1 93 ? -8.555 1.277 11.099 1.00 91.88 93 THR A N 1
ATOM 752 C CA . THR A 1 93 ? -8.915 1.842 12.401 1.00 91.88 93 THR A CA 1
ATOM 753 C C . THR A 1 93 ? -9.687 0.823 13.229 1.00 91.88 93 THR A C 1
ATOM 755 O O . THR A 1 93 ? -10.308 -0.104 12.687 1.00 91.88 93 THR A O 1
ATOM 758 N N . TYR A 1 94 ? -9.687 1.026 14.541 1.00 87.56 94 TYR A N 1
ATOM 759 C CA . TYR A 1 94 ? -10.337 0.165 15.522 1.00 87.56 94 TYR A CA 1
ATOM 760 C C . TYR A 1 94 ? -11.255 0.995 16.423 1.00 87.56 94 TYR A C 1
ATOM 762 O O . TYR A 1 94 ? -11.033 2.189 16.625 1.00 87.56 94 TYR A O 1
ATOM 770 N N . TRP A 1 95 ? -12.328 0.396 16.931 1.00 85.06 95 TRP A N 1
ATOM 771 C CA . TRP A 1 95 ? -13.127 1.012 17.990 1.00 85.06 95 TRP A CA 1
ATOM 772 C C . TRP A 1 95 ? -12.408 0.875 19.332 1.00 85.06 95 TRP A C 1
ATOM 774 O O . TRP A 1 95 ? -11.668 -0.079 19.527 1.00 85.06 95 TRP A O 1
ATOM 784 N N . GLY A 1 96 ? -12.605 1.824 20.252 1.00 82.00 96 GLY A N 1
ATOM 785 C CA . GLY A 1 96 ? -12.033 1.767 21.606 1.00 82.00 96 GLY A CA 1
ATOM 786 C C . GLY A 1 96 ? -10.548 2.140 21.721 1.00 82.00 96 GLY A C 1
ATOM 787 O O . GLY A 1 96 ? -10.025 2.189 22.830 1.00 82.00 96 GLY A O 1
ATOM 788 N N . THR A 1 97 ? -9.864 2.434 20.612 1.00 83.56 97 THR A N 1
ATOM 789 C CA . THR A 1 97 ? -8.472 2.906 20.602 1.00 83.56 97 THR A CA 1
ATOM 790 C C . THR A 1 97 ? -8.235 3.905 19.470 1.00 83.56 97 THR A C 1
ATOM 792 O O . THR A 1 97 ? -8.922 3.877 18.450 1.00 83.56 97 THR A O 1
ATOM 795 N N . SER A 1 98 ? -7.255 4.793 19.643 1.00 85.69 98 SER A N 1
ATOM 796 C CA . SER A 1 98 ? -6.730 5.655 18.577 1.00 85.69 98 SER A CA 1
ATOM 797 C C . SER A 1 98 ? -5.632 4.978 17.749 1.00 85.69 98 SER A C 1
ATOM 799 O O . SER A 1 98 ? -5.085 5.602 16.841 1.00 85.69 98 SER A O 1
ATOM 801 N N . ASN A 1 99 ? -5.273 3.731 18.068 1.00 88.19 99 ASN A N 1
ATOM 802 C CA . ASN A 1 99 ? -4.262 2.981 17.332 1.00 88.19 99 ASN A CA 1
ATOM 803 C C . ASN A 1 99 ? -4.784 2.549 15.958 1.00 88.19 99 ASN A C 1
ATOM 805 O O . ASN A 1 99 ? -5.975 2.283 15.770 1.00 88.19 99 ASN A O 1
ATOM 809 N N . VAL A 1 100 ? -3.864 2.461 15.001 1.00 91.06 100 VAL A N 1
ATOM 810 C CA . VAL A 1 100 ? -4.163 2.194 13.594 1.00 91.06 100 VAL A CA 1
ATOM 811 C C . VAL A 1 100 ? -3.116 1.268 12.992 1.00 91.06 100 VAL A C 1
ATOM 813 O O . VAL A 1 100 ? -1.945 1.352 13.368 1.00 91.06 100 VAL A O 1
ATOM 816 N N . ASP A 1 101 ? -3.534 0.427 12.044 1.00 93.62 101 ASP A N 1
ATOM 817 C CA . ASP A 1 101 ? -2.588 -0.234 11.143 1.00 93.62 101 ASP A CA 1
ATOM 818 C C . ASP A 1 101 ? -2.454 0.592 9.874 1.00 93.62 101 ASP A C 1
ATOM 820 O O . ASP A 1 101 ? -3.451 0.944 9.234 1.00 93.62 101 ASP A O 1
ATOM 824 N N . GLU A 1 102 ? -1.216 0.862 9.489 1.00 95.44 102 GLU A N 1
ATOM 825 C CA . GLU A 1 102 ? -0.878 1.551 8.253 1.00 95.44 102 GLU A CA 1
ATOM 826 C C . GLU A 1 102 ? 0.083 0.672 7.462 1.00 95.44 102 GLU A C 1
ATOM 828 O O . GLU A 1 102 ? 1.100 0.197 7.971 1.00 95.44 102 GLU A O 1
ATOM 833 N N . GLN A 1 103 ? -0.236 0.461 6.194 1.00 96.69 103 GLN A N 1
ATOM 834 C CA . GLN A 1 103 ? 0.660 -0.178 5.244 1.00 96.69 103 GLN A CA 1
ATOM 835 C C . GLN A 1 103 ? 0.709 0.687 4.001 1.00 96.69 103 GLN A C 1
ATOM 837 O O . GLN A 1 103 ? -0.330 1.094 3.487 1.00 96.69 103 GLN A O 1
ATOM 842 N N . PHE A 1 104 ? 1.903 0.965 3.510 1.00 97.25 104 PHE A N 1
ATOM 843 C CA . PHE A 1 104 ? 2.110 1.715 2.286 1.00 97.25 104 PHE A CA 1
ATOM 844 C C . PHE A 1 104 ? 3.270 1.100 1.522 1.00 97.25 104 PHE A C 1
ATOM 846 O O . PHE A 1 104 ? 4.299 0.769 2.105 1.00 97.25 104 PHE A O 1
ATOM 853 N N . GLN A 1 105 ? 3.105 0.935 0.219 1.00 97.25 105 GLN A N 1
ATOM 854 C CA . GLN A 1 105 ? 4.149 0.470 -0.674 1.00 97.25 105 GLN A CA 1
ATOM 855 C C . GLN A 1 105 ? 4.101 1.286 -1.954 1.00 97.25 105 GLN A C 1
ATOM 857 O O . GLN A 1 105 ? 3.050 1.446 -2.573 1.00 97.25 105 GLN A O 1
ATOM 862 N N . ALA A 1 106 ? 5.256 1.769 -2.363 1.00 97.31 106 ALA A N 1
ATOM 863 C CA . ALA A 1 106 ? 5.460 2.433 -3.629 1.00 97.31 106 ALA A CA 1
ATOM 864 C C . ALA A 1 106 ? 6.613 1.746 -4.342 1.00 97.31 106 ALA A C 1
ATOM 866 O O . ALA A 1 106 ? 7.574 1.324 -3.704 1.00 97.31 106 ALA A O 1
ATOM 867 N N . GLY A 1 107 ? 6.568 1.671 -5.658 1.00 97.44 107 GLY A N 1
ATOM 868 C CA . GLY A 1 107 ? 7.758 1.312 -6.396 1.00 97.44 107 GLY A CA 1
ATOM 869 C C . GLY A 1 107 ? 7.682 1.690 -7.853 1.00 97.44 107 GLY A C 1
ATOM 870 O O . GLY A 1 107 ? 6.613 1.843 -8.434 1.00 97.44 107 GLY A O 1
ATOM 871 N N . LEU A 1 108 ? 8.858 1.882 -8.417 1.00 96.81 108 LEU A N 1
ATOM 872 C CA . LEU A 1 108 ? 9.091 2.238 -9.794 1.00 96.81 108 LEU A CA 1
ATOM 873 C C . LEU A 1 108 ? 9.899 1.111 -10.416 1.00 96.81 108 LEU A C 1
ATOM 875 O O . LEU A 1 108 ? 11.004 0.811 -9.968 1.00 96.81 108 LEU A O 1
ATOM 879 N N . ASN A 1 109 ? 9.339 0.500 -11.443 1.00 96.56 109 ASN A N 1
ATOM 880 C CA . ASN A 1 109 ? 10.036 -0.448 -12.285 1.00 96.56 109 ASN A CA 1
ATOM 881 C C . ASN A 1 109 ? 10.335 0.228 -13.625 1.00 96.56 109 ASN A C 1
ATOM 883 O O . ASN A 1 109 ? 9.441 0.833 -14.214 1.00 96.56 109 ASN A O 1
ATOM 887 N N . THR A 1 110 ? 11.577 0.146 -14.082 1.00 95.94 110 THR A N 1
ATOM 888 C CA . THR A 1 110 ? 12.021 0.667 -15.372 1.00 95.94 110 THR A CA 1
ATOM 889 C C . THR A 1 110 ? 12.795 -0.417 -16.103 1.00 95.94 110 THR A C 1
ATOM 891 O O . THR A 1 110 ? 13.840 -0.860 -15.629 1.00 95.94 110 THR A O 1
ATOM 894 N N . ALA A 1 111 ? 12.296 -0.802 -17.269 1.00 92.38 111 ALA A N 1
ATOM 895 C CA . ALA A 1 111 ? 12.955 -1.684 -18.214 1.00 92.38 111 ALA A CA 1
ATOM 896 C C . ALA A 1 111 ? 13.597 -0.831 -19.312 1.00 92.38 111 ALA A C 1
ATOM 898 O O . ALA A 1 111 ? 12.894 -0.175 -20.086 1.00 92.38 111 ALA A O 1
ATOM 899 N N . PHE A 1 112 ? 14.925 -0.811 -19.366 1.00 85.88 112 PHE A N 1
ATOM 900 C CA .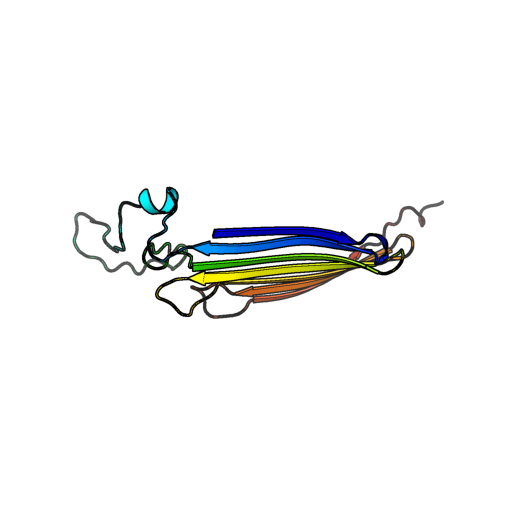 PHE A 1 112 ? 15.673 -0.175 -20.444 1.00 85.88 112 PHE A CA 1
ATOM 901 C C . PHE A 1 112 ? 16.486 -1.241 -21.173 1.00 85.88 112 PHE A C 1
ATOM 903 O O . PHE A 1 112 ? 17.392 -1.826 -20.582 1.00 85.88 112 PHE A O 1
ATOM 910 N N . GLU A 1 113 ? 16.140 -1.483 -22.441 1.00 85.75 113 GLU A N 1
ATOM 911 C CA . GLU A 1 113 ? 16.659 -2.607 -23.231 1.00 85.75 113 GLU A CA 1
ATOM 912 C C . GLU A 1 113 ? 16.482 -3.926 -22.462 1.00 85.75 113 GLU A C 1
ATOM 914 O O . GLU A 1 113 ? 15.352 -4.308 -22.152 1.00 85.75 113 GLU A O 1
ATOM 919 N N . ASP A 1 114 ? 17.584 -4.576 -22.100 1.00 86.44 114 ASP A N 1
ATOM 920 C CA . ASP A 1 114 ? 17.595 -5.829 -21.351 1.00 86.44 114 ASP A CA 1
ATOM 921 C C . ASP A 1 114 ? 17.686 -5.622 -19.829 1.00 86.44 114 ASP A C 1
ATOM 923 O O . ASP A 1 114 ? 17.477 -6.553 -19.047 1.00 86.44 114 ASP A O 1
ATOM 927 N N . ILE A 1 115 ? 17.993 -4.402 -19.378 1.00 90.19 115 ILE A N 1
ATOM 928 C CA . ILE A 1 115 ? 18.261 -4.097 -17.973 1.00 90.19 115 ILE A CA 1
ATOM 929 C C . ILE A 1 115 ? 16.973 -3.667 -17.272 1.00 90.19 115 ILE A C 1
ATOM 931 O O . ILE A 1 115 ? 16.311 -2.704 -17.662 1.00 90.19 115 ILE A O 1
ATOM 935 N N . ASN A 1 116 ? 16.658 -4.335 -16.164 1.00 93.31 116 ASN A N 1
ATOM 936 C CA . ASN A 1 116 ? 15.533 -3.977 -15.309 1.00 93.31 116 ASN A CA 1
ATOM 937 C C . ASN A 1 116 ? 16.007 -3.327 -14.010 1.00 93.31 116 ASN A C 1
ATOM 939 O O . ASN A 1 116 ? 16.781 -3.911 -13.255 1.00 93.31 116 ASN A O 1
ATOM 943 N N . TRP A 1 117 ? 15.472 -2.147 -13.720 1.00 95.00 117 TRP A N 1
ATOM 944 C CA . TRP A 1 117 ? 15.691 -1.399 -12.488 1.00 95.00 117 TRP A CA 1
ATOM 945 C C . TRP A 1 117 ? 14.391 -1.357 -11.699 1.00 95.00 117 TRP A C 1
ATOM 947 O O . TRP A 1 117 ? 13.367 -0.908 -12.207 1.00 95.00 117 TRP A O 1
ATOM 957 N N . THR A 1 118 ? 14.414 -1.798 -10.447 1.00 97.19 118 THR A N 1
ATOM 958 C CA . THR A 1 118 ? 13.266 -1.695 -9.542 1.00 97.19 118 THR A CA 1
ATOM 959 C C . THR A 1 118 ? 13.671 -0.928 -8.299 1.00 97.19 118 THR A C 1
ATOM 961 O O . THR A 1 118 ? 14.487 -1.395 -7.510 1.00 97.19 118 THR A O 1
ATOM 964 N N . LEU A 1 119 ? 13.073 0.239 -8.100 1.00 97.38 119 LEU A N 1
ATOM 965 C CA . LEU A 1 119 ? 13.132 0.976 -6.847 1.00 97.38 119 LEU A CA 1
ATOM 966 C C . LEU A 1 119 ? 11.829 0.728 -6.095 1.00 97.38 119 LEU A C 1
ATOM 968 O O . LEU A 1 119 ? 10.754 0.943 -6.641 1.00 97.38 119 LEU A O 1
ATOM 972 N N . SER A 1 120 ? 11.905 0.299 -4.845 1.00 97.62 120 SER A N 1
ATOM 973 C CA . SER A 1 120 ? 10.731 0.051 -4.014 1.00 97.62 120 SER A CA 1
ATOM 974 C C . SER A 1 120 ? 10.903 0.669 -2.638 1.00 97.62 120 SER A C 1
ATOM 976 O O . SER A 1 120 ? 11.993 0.716 -2.072 1.00 97.62 120 SER A O 1
ATOM 978 N N . TYR A 1 121 ? 9.800 1.161 -2.108 1.00 97.94 121 TYR A N 1
ATOM 979 C CA . TYR A 1 121 ? 9.677 1.727 -0.787 1.00 97.94 121 TYR A CA 1
ATOM 980 C C . TYR A 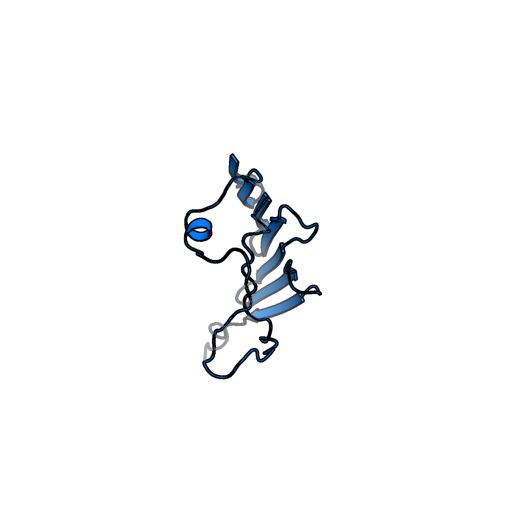1 121 ? 8.480 1.083 -0.104 1.00 97.94 121 TYR A C 1
ATOM 982 O O . TYR A 1 121 ? 7.395 1.003 -0.678 1.00 97.94 121 TYR A O 1
ATOM 990 N N . SER A 1 122 ? 8.657 0.644 1.132 1.00 97.62 122 SER A N 1
ATOM 991 C CA . SER A 1 122 ? 7.575 0.111 1.947 1.00 97.62 122 SER A CA 1
ATOM 992 C C . SER A 1 122 ? 7.611 0.713 3.339 1.00 97.62 122 SER A C 1
ATOM 994 O O . SER A 1 122 ? 8.667 1.049 3.872 1.00 97.62 122 SER A O 1
ATOM 996 N N . LEU A 1 123 ? 6.425 0.880 3.902 1.00 96.94 123 LEU A N 1
ATOM 997 C CA . LEU A 1 123 ? 6.193 1.396 5.231 1.00 96.94 123 LEU A CA 1
ATOM 998 C C . LEU A 1 123 ? 5.099 0.558 5.873 1.00 96.94 123 LEU A C 1
ATOM 1000 O O . LEU A 1 123 ? 4.012 0.406 5.313 1.00 96.94 123 LEU A O 1
ATOM 1004 N N . THR A 1 124 ? 5.381 0.037 7.058 1.00 96.06 124 THR A N 1
ATOM 1005 C CA . THR A 1 124 ? 4.434 -0.743 7.847 1.00 96.06 124 THR A CA 1
ATOM 1006 C C . THR A 1 124 ? 4.434 -0.254 9.285 1.00 96.06 124 THR A C 1
ATOM 1008 O O . THR A 1 124 ? 5.477 -0.063 9.908 1.00 96.06 124 THR A O 1
ATOM 1011 N N . LYS A 1 125 ? 3.240 -0.037 9.821 1.00 93.38 125 LYS A N 1
ATOM 1012 C CA . LYS A 1 125 ? 3.002 0.331 11.212 1.00 93.38 125 LYS A CA 1
ATOM 1013 C C . LYS A 1 125 ? 1.833 -0.493 11.716 1.00 93.38 125 LYS A C 1
ATOM 1015 O O . LYS A 1 125 ? 0.787 -0.550 11.073 1.00 93.38 125 LYS A O 1
ATOM 1020 N N . ASN A 1 126 ? 2.037 -1.123 12.860 1.00 89.56 126 ASN A N 1
ATOM 1021 C CA . ASN A 1 126 ? 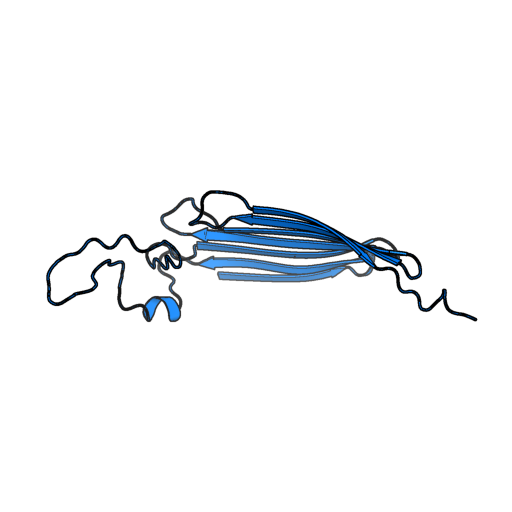1.096 -2.057 13.452 1.00 89.56 126 ASN A CA 1
ATOM 1022 C C . ASN A 1 126 ? 0.472 -1.425 14.703 1.00 89.56 126 ASN A C 1
ATOM 1024 O O . ASN A 1 126 ? 1.181 -0.813 15.501 1.00 89.56 126 ASN A O 1
ATOM 1028 N N . ALA A 1 127 ? -0.832 -1.574 14.907 1.00 83.69 127 ALA A N 1
ATOM 1029 C CA . ALA A 1 127 ? -1.575 -0.894 15.969 1.00 83.69 127 ALA A CA 1
ATOM 1030 C 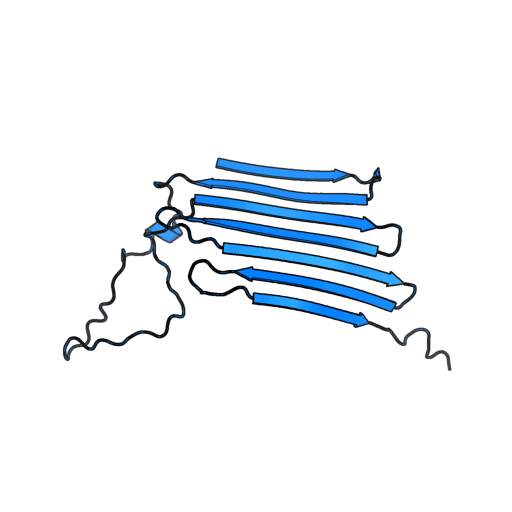C . ALA A 1 127 ? -1.117 -1.290 17.386 1.00 83.69 127 ALA A C 1
ATOM 1032 O O . ALA A 1 127 ? -1.308 -0.530 18.338 1.00 83.69 127 ALA A O 1
ATOM 1033 N N . TRP A 1 128 ? -0.508 -2.469 17.533 1.00 83.44 128 TRP A N 1
ATOM 1034 C CA . TRP A 1 128 ? -0.063 -3.030 18.815 1.00 83.44 128 TRP A CA 1
ATOM 1035 C C . TRP A 1 128 ? 1.459 -3.029 18.991 1.00 83.44 128 TRP A C 1
ATOM 1037 O O . TRP A 1 128 ? 1.956 -3.520 20.003 1.00 83.44 128 TRP A O 1
ATOM 1047 N N . GLN A 1 129 ? 2.209 -2.477 18.034 1.00 81.56 129 GLN A N 1
ATOM 1048 C CA . GLN A 1 129 ? 3.660 -2.339 18.124 1.00 81.56 129 GLN A CA 1
ATOM 1049 C C . GLN A 1 129 ? 4.039 -0.868 18.008 1.00 81.56 129 GLN A C 1
ATOM 1051 O O . GLN A 1 129 ? 3.503 -0.116 17.197 1.00 81.56 129 GLN A O 1
ATOM 1056 N N . LYS A 1 130 ? 4.973 -0.434 18.852 1.00 78.75 130 LYS A N 1
ATOM 1057 C CA . LYS A 1 130 ? 5.470 0.936 18.804 1.00 78.75 130 LYS A CA 1
ATOM 1058 C C . LYS A 1 130 ? 6.602 1.017 17.788 1.00 78.75 130 LYS A C 1
ATOM 1060 O O . LYS A 1 130 ? 7.616 0.352 17.956 1.00 78.75 130 LYS A O 1
ATOM 1065 N N . GLY A 1 131 ? 6.439 1.871 16.788 1.00 86.31 131 GLY A N 1
ATOM 1066 C CA . GLY A 1 131 ? 7.441 2.078 15.748 1.00 86.31 131 GLY A CA 1
ATOM 1067 C C . GLY A 1 131 ? 6.810 2.096 14.367 1.00 86.31 131 GLY A C 1
ATOM 1068 O O . GLY A 1 131 ? 5.623 1.816 14.200 1.00 86.31 131 GLY A O 1
ATOM 1069 N N . ARG A 1 132 ? 7.610 2.487 13.383 1.00 92.75 132 ARG A N 1
ATOM 1070 C CA . ARG A 1 132 ? 7.243 2.440 11.975 1.00 92.75 132 ARG A CA 1
ATOM 1071 C C . ARG A 1 132 ? 8.411 1.827 11.237 1.00 92.75 132 ARG A C 1
ATOM 1073 O O . ARG A 1 132 ? 9.491 2.413 11.233 1.00 92.75 132 ARG A O 1
ATOM 1080 N N . ASP A 1 133 ? 8.168 0.691 10.612 1.00 94.75 133 ASP A N 1
ATOM 1081 C CA . ASP A 1 133 ? 9.182 -0.000 9.837 1.00 94.75 133 ASP A CA 1
ATOM 1082 C C . ASP A 1 133 ? 9.143 0.554 8.422 1.00 94.75 133 ASP A C 1
ATOM 1084 O O . ASP A 1 133 ? 8.081 0.646 7.804 1.00 94.75 133 ASP A O 1
ATOM 1088 N N . GLN A 1 134 ? 10.293 1.00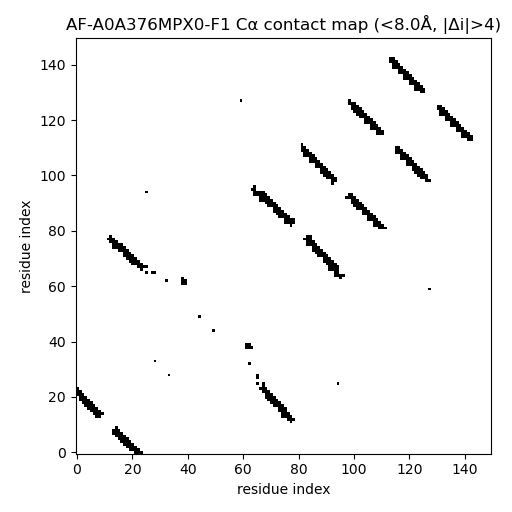8 7.938 1.00 96.00 134 GLN A N 1
ATOM 1089 C CA . GLN A 1 134 ? 10.439 1.613 6.623 1.00 96.00 134 GLN A CA 1
ATOM 1090 C C . GLN A 1 134 ? 11.591 0.920 5.911 1.00 96.00 134 GLN A C 1
ATOM 1092 O O . GLN A 1 134 ? 12.675 0.787 6.475 1.00 96.00 134 GLN A O 1
ATOM 1097 N N . MET A 1 135 ? 11.372 0.505 4.671 1.00 97.12 135 MET A N 1
ATOM 1098 C CA . MET A 1 135 ? 12.391 -0.142 3.856 1.00 97.12 135 MET A CA 1
ATOM 1099 C C . MET A 1 135 ? 12.429 0.512 2.485 1.00 97.12 135 MET A C 1
ATOM 1101 O O . MET A 1 135 ? 11.401 0.633 1.822 1.00 97.12 135 MET A O 1
ATOM 1105 N N . LEU A 1 136 ? 13.625 0.913 2.069 1.00 97.56 136 LEU A N 1
ATOM 1106 C CA . LEU A 1 136 ? 13.926 1.361 0.718 1.00 97.56 136 LEU A CA 1
ATOM 1107 C C . LEU A 1 136 ? 14.851 0.320 0.087 1.00 97.56 136 LEU A C 1
ATOM 1109 O O . LEU A 1 136 ? 15.872 -0.025 0.677 1.00 97.56 136 LEU A O 1
ATOM 1113 N N . ALA A 1 137 ? 14.496 -0.179 -1.090 1.00 97.56 137 ALA A N 1
ATOM 1114 C CA . ALA A 1 137 ? 15.268 -1.188 -1.796 1.00 97.56 137 ALA A CA 1
ATOM 1115 C C . ALA A 1 137 ? 15.417 -0.817 -3.269 1.00 97.56 137 ALA A C 1
ATOM 1117 O O . ALA A 1 137 ? 14.448 -0.439 -3.928 1.00 97.56 137 ALA A O 1
ATOM 1118 N N . LEU A 1 138 ? 16.637 -0.964 -3.780 1.00 96.75 138 LEU A N 1
ATOM 1119 C CA . LEU A 1 138 ? 16.963 -0.848 -5.193 1.00 96.75 138 LEU A CA 1
ATOM 1120 C C . LEU A 1 138 ? 17.443 -2.214 -5.683 1.00 96.75 138 LEU A C 1
ATOM 1122 O O . LEU A 1 138 ? 18.340 -2.810 -5.092 1.00 96.75 138 LEU A O 1
ATOM 1126 N N . ASN A 1 139 ? 16.843 -2.701 -6.758 1.00 96.31 139 ASN A N 1
ATOM 1127 C CA . ASN A 1 139 ? 17.219 -3.934 -7.426 1.00 96.31 139 ASN A CA 1
ATOM 1128 C C . ASN A 1 139 ? 17.555 -3.635 -8.889 1.00 96.31 139 ASN A C 1
ATOM 1130 O O . ASN A 1 139 ? 16.853 -2.861 -9.541 1.00 96.31 139 ASN A O 1
ATOM 1134 N N . VAL A 1 140 ? 18.625 -4.253 -9.381 1.00 94.56 140 VAL A N 1
ATOM 1135 C CA . VAL A 1 140 ? 19.079 -4.145 -10.767 1.00 94.56 140 VAL A CA 1
ATOM 1136 C C . VAL A 1 140 ? 19.289 -5.555 -11.288 1.00 94.56 140 VAL A C 1
ATOM 1138 O O . VAL A 1 140 ? 20.018 -6.334 -10.676 1.00 94.56 140 VAL A O 1
ATOM 1141 N N . ASN A 1 141 ? 18.652 -5.878 -12.406 1.00 93.06 141 ASN A N 1
ATOM 1142 C CA . ASN A 1 141 ? 18.776 -7.167 -13.065 1.00 93.06 141 ASN A CA 1
ATOM 1143 C C . ASN A 1 141 ? 19.330 -6.969 -14.478 1.00 93.06 141 ASN A C 1
ATOM 1145 O O . ASN A 1 141 ? 18.732 -6.246 -15.276 1.00 93.06 141 ASN A O 1
ATOM 1149 N N . ILE A 1 142 ? 20.464 -7.611 -14.766 1.00 90.69 142 ILE A N 1
ATOM 1150 C CA . ILE A 1 142 ? 21.176 -7.533 -16.046 1.00 90.69 142 ILE A CA 1
ATOM 1151 C C . ILE A 1 142 ? 21.309 -8.965 -16.584 1.00 90.69 142 ILE A C 1
ATOM 1153 O O . ILE A 1 142 ? 22.107 -9.739 -16.049 1.00 90.69 142 ILE A O 1
ATOM 1157 N N . PRO A 1 143 ? 20.525 -9.363 -17.596 1.00 86.38 143 PRO A N 1
ATOM 1158 C CA . PRO A 1 143 ? 20.667 -10.666 -18.226 1.00 86.38 143 PRO A CA 1
ATOM 1159 C C . PRO A 1 143 ? 21.861 -10.672 -19.196 1.00 86.38 143 PRO A C 1
ATOM 1161 O O . PRO A 1 143 ? 22.060 -9.748 -19.977 1.00 86.38 143 PRO A O 1
ATOM 1164 N N . PHE A 1 144 ? 22.645 -11.752 -19.176 1.00 80.75 144 PHE A N 1
ATOM 1165 C CA . PHE A 1 144 ? 23.853 -11.905 -20.003 1.00 80.75 144 PHE A CA 1
ATOM 1166 C C . PHE A 1 144 ? 23.590 -12.489 -21.404 1.00 80.75 144 PHE A C 1
ATOM 1168 O O . PHE A 1 144 ? 24.531 -12.714 -22.165 1.00 80.75 144 PHE A O 1
ATOM 1175 N N . SER A 1 145 ? 22.330 -12.758 -21.764 1.00 73.56 145 SER A N 1
ATOM 1176 C CA . SER A 1 145 ? 21.959 -13.473 -22.997 1.00 73.56 145 SER A CA 1
ATOM 1177 C C . SER A 1 145 ? 22.392 -12.765 -24.282 1.00 73.56 145 SER A C 1
ATOM 1179 O O . SER A 1 145 ? 22.670 -13.437 -25.269 1.00 73.56 145 SER A O 1
ATOM 1181 N N . HIS A 1 146 ? 22.506 -11.436 -24.269 1.00 60.59 146 HIS A N 1
ATOM 1182 C CA . HIS A 1 146 ? 22.980 -10.657 -25.416 1.00 60.59 146 HIS A CA 1
ATOM 1183 C C . HIS A 1 146 ? 24.501 -10.428 -25.430 1.00 60.59 146 HIS A C 1
ATOM 1185 O O . HIS A 1 146 ? 25.014 -9.850 -26.384 1.00 60.59 146 HIS A O 1
ATOM 1191 N N . TRP A 1 147 ? 25.241 -10.880 -24.409 1.00 61.69 147 TRP A N 1
ATOM 1192 C CA . TRP A 1 147 ? 26.697 -10.677 -24.302 1.00 61.69 147 TRP A CA 1
ATOM 1193 C C . TRP A 1 147 ? 27.520 -11.935 -24.621 1.00 61.69 147 TRP A C 1
ATOM 1195 O O . TRP A 1 147 ? 28.736 -11.847 -24.752 1.00 61.69 147 TRP A O 1
ATOM 1205 N N . ALA A 1 148 ? 26.876 -13.096 -24.780 1.00 56.53 148 ALA A N 1
ATOM 1206 C CA . ALA A 1 148 ? 27.530 -14.383 -25.032 1.00 56.53 148 ALA A CA 1
ATOM 1207 C C . ALA A 1 148 ? 27.357 -14.888 -26.479 1.00 56.53 148 ALA A C 1
ATOM 1209 O O . ALA A 1 148 ? 27.156 -16.081 -26.700 1.00 56.53 148 ALA A O 1
ATOM 1210 N N . ALA A 1 149 ? 27.432 -13.995 -27.469 1.00 50.09 149 ALA A N 1
ATOM 1211 C CA . ALA A 1 149 ? 27.661 -14.402 -28.855 1.00 50.09 149 ALA A CA 1
ATOM 1212 C C . ALA A 1 149 ? 29.176 -14.579 -29.067 1.00 50.09 149 ALA A C 1
ATOM 1214 O O . ALA A 1 149 ? 29.863 -13.635 -29.455 1.00 50.09 149 ALA A O 1
ATOM 1215 N N . PHE A 1 150 ? 29.686 -15.767 -28.727 1.00 44.94 150 PHE A N 1
ATOM 1216 C CA . PHE A 1 150 ? 30.992 -16.268 -29.170 1.00 44.94 150 PHE A CA 1
ATOM 1217 C C . PHE A 1 150 ? 30.809 -17.185 -30.378 1.00 44.94 150 PHE A C 1
ATOM 1219 O O . PHE A 1 150 ? 29.809 -17.941 -30.387 1.00 44.94 150 PHE A O 1
#

Sequence (150 aa):
MRFLYNKSLNESGTNIQLVGYRYSTSGYFNFADTTYSRMNGYNIETQDGVIQVKPKFTDYYNLAYNKRGKLQLTVTQQLGRTSTLYLSGSHQTYWGTSNVDEQFQAGLNTAFEDINWTLSYSLTKNAWQKGRDQMLALNVNIPFSHWAAF

Organism: Escherichia coli (NCBI:txid562)

pLDDT: mean 77.83, std 19.66, range [38.41, 97.94]

Radius of gyration: 22.88 Å; Cα contacts (8 Å, |Δi|>4): 275; chains: 1; bounding box: 53×36×71 Å

InterPro domains:
  IPR000015 Outer membrane usher protein [PF00577] (1-147)
  IPR000015 Outer membrane usher protein [PTHR30451] (1-147)